Protein AF-A0A7S1FML4-F1 (afdb_monomer_lite)

Organism: NCBI:txid216773

Structure (mmCIF, N/CA/C/O backbone):
data_AF-A0A7S1FML4-F1
#
_entry.id   AF-A0A7S1FML4-F1
#
loop_
_atom_site.group_PDB
_atom_site.id
_atom_site.type_symbol
_atom_site.label_atom_id
_atom_site.label_alt_id
_atom_site.label_comp_id
_atom_site.label_asym_id
_atom_site.label_entity_id
_atom_site.label_seq_id
_atom_site.pdbx_PDB_ins_code
_atom_site.Cartn_x
_atom_site.Cartn_y
_atom_site.Cartn_z
_atom_site.occupancy
_atom_site.B_iso_or_equiv
_atom_site.auth_seq_id
_atom_site.auth_comp_id
_atom_site.auth_asym_id
_atom_site.auth_atom_id
_atom_site.pdbx_PDB_model_num
ATOM 1 N N . ALA A 1 1 ? -25.855 0.298 29.122 1.00 63.75 1 ALA A N 1
ATOM 2 C CA . ALA A 1 1 ? -24.774 -0.665 28.881 1.00 63.75 1 ALA A CA 1
ATOM 3 C C . ALA A 1 1 ? -23.749 -0.485 29.982 1.00 63.75 1 ALA A C 1
ATOM 5 O O . ALA A 1 1 ? -23.441 0.663 30.304 1.00 63.75 1 ALA A O 1
ATOM 6 N N . THR A 1 2 ? -23.298 -1.572 30.598 1.00 86.12 2 THR A N 1
ATOM 7 C CA . THR A 1 2 ? -22.124 -1.538 31.483 1.00 86.12 2 THR A CA 1
ATOM 8 C C . THR A 1 2 ? -20.869 -1.223 30.653 1.00 86.12 2 THR A C 1
ATOM 10 O O . THR A 1 2 ? -20.882 -1.363 29.429 1.00 86.12 2 THR A O 1
ATOM 13 N N . GLU A 1 3 ? -19.789 -0.744 31.279 1.00 86.75 3 GLU A N 1
ATOM 14 C CA . GLU A 1 3 ? -18.523 -0.475 30.567 1.00 86.75 3 GLU A CA 1
ATOM 15 C C . G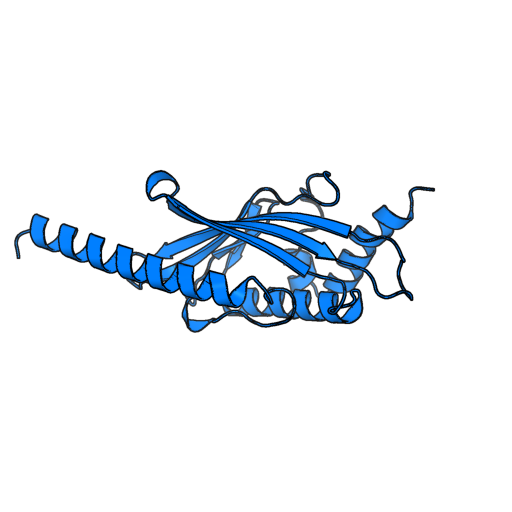LU A 1 3 ? -18.006 -1.722 29.834 1.00 86.75 3 GLU A C 1
ATOM 17 O O . GLU A 1 3 ? -17.562 -1.629 28.694 1.00 86.75 3 GLU A O 1
ATOM 22 N N . GLU A 1 4 ? -18.171 -2.894 30.444 1.00 88.19 4 GLU A N 1
ATOM 23 C CA . GLU A 1 4 ? -17.777 -4.185 29.880 1.00 88.19 4 GLU A CA 1
ATOM 24 C C . GLU A 1 4 ? -18.544 -4.524 28.589 1.00 88.19 4 GLU A C 1
ATOM 26 O O . GLU A 1 4 ? -17.933 -4.857 27.576 1.00 88.19 4 GLU A O 1
ATOM 31 N N . GLU A 1 5 ? -19.869 -4.334 28.565 1.00 89.38 5 GLU A N 1
ATOM 32 C CA . GLU A 1 5 ? -20.688 -4.533 27.358 1.00 89.38 5 GLU A CA 1
ATOM 33 C C . GLU A 1 5 ? -20.285 -3.587 26.215 1.00 89.38 5 GLU A C 1
ATOM 35 O O . GLU A 1 5 ? -20.327 -3.958 25.038 1.00 89.38 5 GLU A O 1
ATOM 40 N N . ASN A 1 6 ? -19.892 -2.353 26.545 1.00 89.31 6 ASN A N 1
ATOM 41 C CA . ASN A 1 6 ? -19.440 -1.382 25.551 1.00 89.31 6 ASN A CA 1
ATOM 42 C C . ASN A 1 6 ? -18.091 -1.770 24.937 1.00 89.31 6 ASN A C 1
ATOM 44 O O . ASN A 1 6 ? -17.929 -1.639 23.723 1.00 89.31 6 ASN A O 1
ATOM 48 N N . GLU A 1 7 ? -17.144 -2.251 25.742 1.00 88.56 7 GLU A N 1
ATOM 49 C CA . GLU A 1 7 ? -15.835 -2.705 25.259 1.00 88.56 7 GLU A CA 1
ATOM 50 C C . GLU A 1 7 ? -15.952 -3.969 24.396 1.00 88.56 7 GLU A C 1
ATOM 52 O O . GLU A 1 7 ? -15.344 -4.053 23.327 1.00 88.56 7 GLU A O 1
ATOM 57 N N . GLU A 1 8 ? -16.810 -4.921 24.772 1.00 90.81 8 GLU A N 1
ATOM 58 C CA . GLU A 1 8 ? -17.074 -6.089 23.927 1.00 90.81 8 GLU A CA 1
ATOM 59 C C . GLU A 1 8 ? -17.694 -5.721 22.578 1.00 90.81 8 GLU A C 1
ATOM 61 O O . GLU A 1 8 ? -17.340 -6.308 21.552 1.00 90.81 8 GLU A O 1
ATOM 66 N N . ARG A 1 9 ? -18.612 -4.747 22.559 1.00 90.31 9 ARG A N 1
ATOM 67 C CA . ARG A 1 9 ? -19.210 -4.256 21.314 1.00 90.31 9 ARG A CA 1
ATOM 68 C C . ARG A 1 9 ? -18.153 -3.633 20.405 1.00 90.31 9 ARG A C 1
ATOM 70 O O . ARG A 1 9 ? -18.097 -3.996 19.233 1.00 90.31 9 ARG A O 1
ATOM 77 N N . LYS A 1 10 ? -17.297 -2.753 20.940 1.00 89.44 10 LYS A N 1
ATOM 78 C CA . LYS A 1 10 ? -16.200 -2.132 20.178 1.00 89.44 10 LYS A CA 1
ATOM 79 C C . LYS A 1 10 ? -15.247 -3.178 19.604 1.00 89.44 10 LYS A C 1
ATOM 81 O O . LYS A 1 10 ? -14.873 -3.078 18.442 1.00 89.44 10 LYS A O 1
ATOM 86 N N . ARG A 1 11 ? -14.901 -4.209 20.386 1.00 88.62 11 ARG A N 1
ATOM 87 C CA . ARG A 1 11 ? -14.050 -5.316 19.923 1.00 88.62 11 ARG A CA 1
ATOM 88 C C . ARG A 1 11 ? -14.666 -6.035 18.720 1.00 88.62 11 ARG A C 1
ATOM 90 O O . ARG A 1 11 ? -13.997 -6.216 17.711 1.00 88.62 11 ARG A O 1
ATOM 97 N N . ARG A 1 12 ? -15.956 -6.380 18.790 1.00 91.00 12 ARG A N 1
ATOM 98 C CA . ARG A 1 12 ? -16.668 -7.026 17.670 1.00 91.00 12 ARG A CA 1
ATOM 99 C C . ARG A 1 12 ? -16.769 -6.122 16.441 1.00 91.00 12 ARG A C 1
ATOM 101 O O . ARG A 1 12 ? -16.640 -6.601 15.321 1.00 91.00 12 ARG A O 1
ATOM 108 N N . GLU A 1 13 ? -17.009 -4.827 16.634 1.00 91.81 13 GLU A N 1
ATOM 109 C CA . GLU A 1 13 ? -17.033 -3.848 15.537 1.00 91.81 13 GLU A CA 1
ATOM 110 C C . GLU A 1 13 ? -15.661 -3.746 14.859 1.00 91.81 13 GLU A C 1
ATOM 112 O O . GLU A 1 13 ? -15.573 -3.803 13.633 1.00 91.81 13 GLU A O 1
ATOM 117 N N . TYR A 1 14 ? -14.590 -3.707 15.651 1.00 90.62 14 TYR A N 1
ATOM 118 C CA . TYR A 1 14 ? -13.223 -3.708 15.148 1.00 90.62 14 TYR A CA 1
ATOM 119 C C . TYR A 1 14 ? -12.888 -4.975 14.348 1.00 90.62 14 TYR A C 1
ATOM 121 O O . TYR A 1 14 ? -12.352 -4.874 13.246 1.00 90.62 14 TYR A O 1
ATOM 129 N N . GLU A 1 15 ? -13.274 -6.161 14.829 1.00 91.00 15 GLU A N 1
ATOM 130 C CA . GLU A 1 15 ? -13.108 -7.425 14.091 1.00 91.00 15 GLU A CA 1
ATOM 131 C C . GLU A 1 15 ? -13.790 -7.384 12.709 1.00 91.00 15 GLU A C 1
ATOM 133 O O . GLU A 1 15 ? -13.235 -7.866 11.718 1.00 91.00 15 GLU A O 1
ATOM 138 N N . VAL A 1 16 ? -14.969 -6.757 12.611 1.00 93.19 16 VAL A N 1
ATOM 139 C CA . VAL A 1 16 ? -15.672 -6.562 11.332 1.00 93.19 16 VAL A CA 1
ATOM 140 C C . VAL A 1 16 ? -14.906 -5.604 10.415 1.00 93.19 16 VAL A C 1
ATOM 142 O O . VAL A 1 16 ? -14.787 -5.873 9.216 1.00 93.19 16 VAL A O 1
ATOM 145 N N . PHE A 1 17 ? -14.357 -4.509 10.950 1.00 93.50 17 PHE A N 1
ATOM 146 C CA . PHE A 1 17 ? -13.534 -3.574 10.175 1.00 93.50 17 PHE A CA 1
ATOM 147 C C . PHE A 1 17 ? -12.272 -4.246 9.625 1.00 93.50 17 PHE A C 1
ATOM 149 O O . PHE A 1 17 ? -11.963 -4.098 8.440 1.00 93.50 17 PHE A O 1
ATOM 156 N N . VAL A 1 18 ? -11.600 -5.055 10.448 1.00 93.12 18 VAL A N 1
ATOM 157 C CA . VAL A 1 18 ? -10.444 -5.865 10.043 1.00 93.12 18 VAL A CA 1
ATOM 158 C C . VAL A 1 18 ? -10.818 -6.827 8.919 1.00 93.12 18 VAL A C 1
ATOM 160 O O . VAL A 1 18 ? -10.133 -6.860 7.897 1.00 93.12 18 VAL A O 1
ATOM 163 N N . GLY A 1 19 ? -11.919 -7.572 9.064 1.00 94.12 19 GLY A N 1
ATOM 164 C CA . GLY A 1 19 ? -12.390 -8.500 8.032 1.00 94.12 19 GLY A CA 1
ATOM 165 C C . GLY A 1 19 ? -12.623 -7.806 6.687 1.00 94.12 19 GLY A C 1
ATOM 166 O O . GLY A 1 19 ? -12.099 -8.245 5.663 1.00 94.12 19 GLY A O 1
ATOM 167 N N . ARG A 1 20 ? -13.319 -6.661 6.701 1.00 94.88 20 ARG A N 1
ATOM 168 C CA . ARG A 1 20 ? -13.572 -5.856 5.497 1.00 94.88 20 ARG A CA 1
ATOM 169 C C . ARG A 1 20 ? -12.279 -5.380 4.832 1.00 94.88 20 ARG A C 1
ATOM 171 O O . ARG A 1 20 ? -12.165 -5.441 3.609 1.00 94.88 20 ARG A O 1
ATOM 178 N N . ALA A 1 21 ? -11.323 -4.893 5.618 1.00 95.38 21 ALA A N 1
ATOM 179 C CA . ALA A 1 21 ? -10.047 -4.427 5.091 1.00 95.38 21 ALA A CA 1
ATOM 180 C C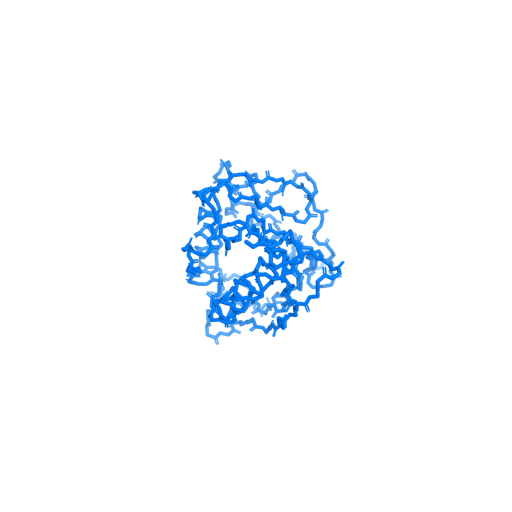 . ALA A 1 21 ? -9.226 -5.580 4.493 1.00 95.38 21 ALA A C 1
ATOM 182 O O . ALA A 1 21 ? -8.683 -5.431 3.404 1.00 95.38 21 ALA A O 1
ATOM 183 N N . ILE A 1 22 ? -9.177 -6.748 5.146 1.00 95.56 22 ILE A N 1
ATOM 184 C CA . ILE A 1 22 ? -8.494 -7.941 4.617 1.00 95.56 22 ILE A CA 1
ATOM 185 C C . ILE A 1 22 ? -9.059 -8.343 3.254 1.00 95.56 22 ILE A C 1
ATOM 187 O O . ILE A 1 22 ? -8.287 -8.622 2.335 1.00 95.56 22 ILE A O 1
ATOM 191 N N . ASP A 1 23 ? -10.384 -8.385 3.119 1.00 96.12 23 ASP A N 1
ATOM 192 C CA . ASP A 1 23 ? -11.028 -8.802 1.874 1.00 96.12 23 ASP A CA 1
ATOM 193 C C . ASP A 1 23 ? -10.713 -7.846 0.727 1.00 96.12 23 ASP A C 1
ATOM 195 O O . ASP A 1 23 ? -10.360 -8.285 -0.366 1.00 96.12 23 ASP A O 1
ATOM 199 N N . ALA A 1 24 ? -10.748 -6.543 0.987 1.00 95.62 24 ALA A N 1
ATOM 200 C CA . ALA A 1 24 ? -10.377 -5.563 -0.016 1.00 95.62 24 ALA A CA 1
ATOM 201 C C . ALA A 1 24 ? -8.889 -5.611 -0.378 1.00 95.62 24 ALA A C 1
ATOM 203 O O . ALA A 1 24 ? -8.555 -5.632 -1.556 1.00 95.62 24 ALA A O 1
ATOM 204 N N . LEU A 1 25 ? -7.989 -5.741 0.602 1.00 95.62 25 LEU A N 1
ATOM 205 C CA . LEU A 1 25 ? -6.560 -5.899 0.319 1.00 95.62 25 LEU A CA 1
ATOM 206 C C . LEU A 1 25 ? -6.298 -7.159 -0.523 1.00 95.62 25 LEU A C 1
ATOM 208 O O . LEU A 1 25 ? -5.448 -7.140 -1.406 1.00 95.62 25 LEU A O 1
ATOM 212 N N . ARG A 1 26 ? -7.043 -8.252 -0.318 1.00 95.56 26 ARG A N 1
ATOM 213 C CA . ARG A 1 26 ? -6.942 -9.450 -1.171 1.00 95.56 26 ARG A CA 1
ATOM 214 C C . ARG A 1 26 ? -7.400 -9.215 -2.609 1.00 95.56 26 ARG A C 1
ATOM 216 O O . ARG A 1 26 ? -6.882 -9.884 -3.499 1.00 95.56 26 ARG A O 1
ATOM 223 N N . ILE A 1 27 ? -8.359 -8.318 -2.821 1.00 95.00 27 ILE A N 1
ATOM 224 C CA . ILE A 1 27 ? -8.833 -7.922 -4.153 1.00 95.00 27 ILE A CA 1
ATOM 225 C C . ILE A 1 27 ? -7.824 -6.983 -4.822 1.00 95.00 27 ILE A C 1
ATOM 227 O O . ILE A 1 27 ? -7.531 -7.157 -6.002 1.00 95.00 27 ILE A O 1
ATOM 231 N N . ASP A 1 28 ? -7.270 -6.036 -4.066 1.00 94.25 28 ASP A N 1
ATOM 232 C CA . ASP A 1 28 ? -6.403 -4.979 -4.586 1.00 94.25 28 ASP A CA 1
ATOM 233 C C . ASP A 1 28 ? -4.989 -5.485 -4.904 1.00 94.25 28 ASP A C 1
ATOM 235 O O . ASP A 1 28 ? -4.418 -5.129 -5.933 1.00 94.25 28 ASP A O 1
ATOM 239 N N . TYR A 1 29 ? -4.407 -6.328 -4.042 1.00 93.06 29 TYR A N 1
ATOM 240 C CA . TYR A 1 29 ? -3.008 -6.751 -4.170 1.00 93.06 29 TYR A CA 1
ATOM 241 C C . TYR A 1 29 ? -2.646 -7.391 -5.513 1.00 93.06 29 TYR A C 1
ATOM 243 O O . TYR A 1 29 ? -1.630 -6.978 -6.064 1.00 93.06 29 TYR A O 1
ATOM 251 N N . PRO A 1 30 ? -3.418 -8.336 -6.083 1.00 91.25 30 PRO A N 1
ATOM 252 C CA . PRO A 1 30 ? -3.093 -8.933 -7.378 1.00 91.25 30 PRO A CA 1
ATOM 253 C C . PRO A 1 30 ? -2.756 -7.921 -8.480 1.00 91.25 30 PRO A C 1
ATOM 255 O O . PRO A 1 30 ? -1.951 -8.241 -9.349 1.00 91.25 30 PRO A O 1
ATOM 258 N N . ASP A 1 31 ? -3.339 -6.718 -8.426 1.00 90.25 31 ASP A N 1
ATOM 259 C CA . ASP A 1 31 ? -3.203 -5.694 -9.461 1.00 90.25 31 ASP A CA 1
ATOM 260 C C . ASP A 1 31 ? -2.730 -4.331 -8.920 1.00 90.25 31 ASP A C 1
ATOM 262 O O . ASP A 1 31 ? -2.825 -3.312 -9.600 1.00 90.25 31 ASP A O 1
ATOM 266 N N . ILE A 1 32 ? -2.174 -4.278 -7.702 1.00 91.12 32 ILE A N 1
ATOM 267 C CA . ILE A 1 32 ? -1.829 -3.011 -7.022 1.00 91.12 32 ILE A CA 1
ATOM 268 C C . ILE A 1 32 ? -0.775 -2.177 -7.769 1.00 91.12 32 ILE A C 1
ATOM 270 O O . ILE A 1 32 ? -0.648 -0.974 -7.533 1.00 91.12 32 ILE A O 1
ATOM 274 N N . LEU A 1 33 ? -0.007 -2.810 -8.663 1.00 88.56 33 LEU A N 1
ATOM 275 C CA . LEU A 1 33 ? 0.995 -2.165 -9.513 1.00 88.56 33 LEU A CA 1
ATOM 276 C C . LEU A 1 33 ? 0.407 -1.530 -10.776 1.00 88.56 33 LEU A C 1
ATOM 278 O O . LEU A 1 33 ? 1.103 -0.754 -11.428 1.00 88.56 33 LEU A O 1
ATOM 282 N N . HIS A 1 34 ? -0.845 -1.821 -11.119 1.00 89.12 34 HIS A N 1
ATOM 283 C CA . HIS A 1 34 ? -1.474 -1.328 -12.346 1.00 89.12 34 HIS A CA 1
ATOM 284 C C . HIS A 1 34 ? -2.826 -0.649 -12.106 1.00 89.12 34 HIS A C 1
ATOM 286 O O . HIS A 1 34 ? -3.224 0.193 -12.912 1.00 89.12 34 HIS A O 1
ATOM 292 N N . SER A 1 35 ? -3.484 -0.946 -10.985 1.00 92.31 35 SER A N 1
ATOM 293 C CA . SER A 1 35 ? -4.788 -0.404 -10.620 1.00 92.31 35 SER A CA 1
ATOM 294 C C . SER A 1 35 ? -4.783 0.246 -9.234 1.00 92.31 35 SER A C 1
ATOM 296 O O . SER A 1 35 ? -4.076 -0.195 -8.322 1.00 92.31 35 SER A O 1
ATOM 298 N N . PRO A 1 36 ? -5.572 1.321 -9.039 1.00 95.19 36 PRO A N 1
ATOM 299 C CA . PRO A 1 36 ? -5.750 1.928 -7.727 1.00 95.19 36 PRO A CA 1
ATOM 300 C C . PRO A 1 36 ? -6.514 0.994 -6.777 1.00 95.19 36 PRO A C 1
ATOM 302 O O . PRO A 1 36 ? -7.495 0.388 -7.205 1.00 95.19 36 PRO A O 1
ATOM 305 N N . PRO A 1 37 ? -6.125 0.934 -5.489 1.00 95.31 37 PRO A N 1
ATOM 306 C CA . PRO A 1 37 ? -6.896 0.230 -4.472 1.00 95.31 37 PRO A CA 1
ATOM 307 C C . PRO A 1 37 ? -8.207 0.966 -4.166 1.00 95.31 37 PRO A C 1
ATOM 309 O O . PRO A 1 37 ? -8.391 2.134 -4.546 1.00 95.31 37 PRO A O 1
ATOM 312 N N . ASP A 1 38 ? -9.096 0.329 -3.404 1.00 95.31 38 ASP A N 1
ATOM 313 C CA . ASP A 1 38 ? -10.299 1.002 -2.908 1.00 95.31 38 ASP A CA 1
ATOM 314 C C . ASP A 1 38 ? -9.946 2.072 -1.860 1.00 95.31 38 ASP A C 1
ATOM 316 O O . ASP A 1 38 ? -9.826 1.829 -0.656 1.00 95.31 38 ASP A O 1
ATOM 320 N N . TYR A 1 39 ? -9.826 3.317 -2.321 1.00 96.44 39 TYR A N 1
ATOM 321 C CA . TYR A 1 39 ? -9.523 4.460 -1.465 1.00 96.44 39 TYR A CA 1
ATOM 322 C C . TYR A 1 39 ? -10.590 4.761 -0.404 1.00 96.44 39 TYR A C 1
ATOM 324 O O . TYR A 1 39 ? -10.305 5.544 0.502 1.00 96.44 39 TYR A O 1
ATOM 332 N N . ALA A 1 40 ? -11.794 4.182 -0.484 1.00 95.56 40 ALA A N 1
ATOM 333 C CA . ALA A 1 40 ? -12.820 4.351 0.545 1.00 95.56 40 ALA A CA 1
ATOM 334 C C . ALA A 1 40 ? -12.449 3.674 1.875 1.00 95.56 40 ALA A C 1
ATOM 336 O O . ALA A 1 40 ? -13.056 3.979 2.899 1.00 95.56 40 ALA A O 1
ATOM 337 N N . LEU A 1 41 ? -11.454 2.783 1.868 1.00 95.31 41 LEU A N 1
ATOM 338 C CA . LEU A 1 41 ? -10.949 2.100 3.059 1.00 95.31 41 LEU A CA 1
ATOM 339 C C . LEU A 1 41 ? -9.904 2.904 3.819 1.00 95.31 41 LEU A C 1
ATOM 341 O O . LEU A 1 41 ? -9.529 2.510 4.916 1.00 95.31 41 LEU A O 1
ATOM 345 N N . TYR A 1 42 ? -9.419 4.007 3.254 1.00 97.38 42 TYR A N 1
ATOM 346 C CA . TYR A 1 42 ? -8.315 4.771 3.813 1.00 97.38 42 TYR A CA 1
ATOM 347 C C . TYR A 1 42 ? -8.817 6.070 4.434 1.00 97.38 42 TYR A C 1
ATOM 349 O O . TYR A 1 42 ? -9.636 6.790 3.855 1.00 97.38 42 TYR A O 1
ATOM 357 N N . SER A 1 43 ? -8.282 6.399 5.607 1.00 97.62 43 SER A N 1
ATOM 358 C CA . SER A 1 43 ? -8.534 7.679 6.258 1.00 97.62 43 SER A CA 1
ATOM 359 C C . SER A 1 43 ? -8.033 8.830 5.388 1.00 97.62 43 SER A C 1
ATOM 361 O O . SER A 1 43 ? -7.014 8.726 4.702 1.00 97.62 43 SER A O 1
ATOM 363 N N . ARG A 1 44 ? -8.723 9.974 5.447 1.00 97.38 44 ARG A N 1
ATOM 364 C CA . ARG A 1 44 ? -8.262 11.208 4.790 1.00 97.38 44 ARG A CA 1
ATOM 365 C C . ARG A 1 44 ? -6.895 11.647 5.314 1.00 97.38 44 ARG A C 1
ATOM 367 O O . ARG A 1 44 ? -6.084 12.131 4.524 1.00 97.38 44 ARG A O 1
ATOM 374 N N . ASP A 1 45 ? -6.639 11.384 6.591 1.00 96.44 45 ASP A N 1
ATOM 375 C CA . ASP A 1 45 ? -5.412 11.727 7.311 1.00 96.44 45 ASP A CA 1
ATOM 376 C C . ASP A 1 45 ? -4.428 10.545 7.384 1.00 96.44 45 ASP A C 1
ATOM 378 O O . ASP A 1 45 ? -3.590 10.484 8.279 1.00 96.44 45 ASP A O 1
ATOM 382 N N . LEU A 1 46 ? -4.528 9.598 6.436 1.00 97.06 46 LEU A N 1
ATOM 383 C CA . LEU A 1 46 ? -3.638 8.441 6.314 1.00 97.06 46 LEU A CA 1
ATOM 384 C C . LEU A 1 46 ? -2.166 8.840 6.464 1.00 97.06 46 LEU A C 1
ATOM 386 O O . LEU A 1 46 ? -1.687 9.740 5.770 1.00 97.06 46 LEU A O 1
ATOM 390 N N . VAL A 1 47 ? -1.434 8.093 7.284 1.00 96.56 47 VAL A N 1
ATOM 391 C CA . VAL A 1 47 ? 0.023 8.178 7.358 1.00 96.56 47 VAL A CA 1
ATOM 392 C C . VAL A 1 47 ? 0.637 7.022 6.578 1.00 96.56 47 VAL A C 1
ATOM 394 O O . VAL A 1 47 ? 0.467 5.856 6.924 1.00 96.56 47 VAL A O 1
ATOM 397 N N . ALA A 1 48 ? 1.355 7.335 5.508 1.00 94.56 48 ALA A N 1
ATOM 398 C CA . ALA A 1 48 ? 2.162 6.373 4.777 1.00 94.56 48 ALA A CA 1
ATOM 399 C C . ALA A 1 48 ? 3.612 6.452 5.259 1.00 94.56 48 ALA A C 1
ATOM 401 O O . ALA A 1 48 ? 4.130 7.549 5.446 1.00 94.56 48 ALA A O 1
ATOM 402 N N . VAL A 1 49 ? 4.276 5.315 5.444 1.00 91.75 49 VAL A N 1
ATOM 403 C CA . VAL A 1 49 ? 5.672 5.255 5.899 1.00 91.75 49 VAL A CA 1
ATOM 404 C C . VAL A 1 49 ? 6.465 4.344 4.969 1.00 91.75 49 VAL A C 1
ATOM 406 O O . VAL A 1 49 ? 6.127 3.167 4.812 1.00 91.75 49 VAL A O 1
ATOM 409 N N . GLU A 1 50 ? 7.505 4.882 4.338 1.00 83.19 50 GLU A N 1
ATOM 410 C CA . GLU A 1 50 ? 8.389 4.107 3.462 1.00 83.19 50 GLU A CA 1
ATOM 411 C C . GLU A 1 50 ? 9.493 3.376 4.258 1.00 83.19 50 GLU A C 1
ATOM 413 O O . GLU A 1 50 ? 9.714 3.685 5.434 1.00 83.19 50 GLU A O 1
ATOM 418 N N . PRO A 1 51 ? 10.221 2.411 3.656 1.00 80.50 51 PRO A N 1
ATOM 419 C CA . PRO A 1 51 ? 11.215 1.599 4.369 1.00 80.50 51 PRO A CA 1
ATOM 420 C C . PRO A 1 51 ? 12.358 2.384 5.033 1.00 80.50 51 PRO A C 1
ATOM 422 O O . PRO A 1 51 ? 12.981 1.870 5.964 1.00 80.50 51 PRO A O 1
ATOM 425 N N . SER A 1 52 ? 12.642 3.607 4.570 1.00 78.31 52 SER A N 1
ATOM 426 C CA . SER A 1 52 ? 13.631 4.519 5.166 1.00 78.31 52 SER A CA 1
ATOM 427 C C . SER A 1 52 ? 13.164 5.121 6.503 1.00 78.31 52 SER A C 1
ATOM 429 O O . SER A 1 52 ? 13.981 5.630 7.267 1.00 78.31 52 SER A O 1
ATOM 431 N N . GLY A 1 53 ? 11.860 5.048 6.795 1.00 81.94 53 GLY A N 1
ATOM 432 C CA . GLY A 1 53 ? 11.210 5.701 7.929 1.00 81.94 53 GLY A CA 1
ATOM 433 C C . GLY A 1 53 ? 10.621 7.077 7.609 1.00 81.94 53 GLY A C 1
ATOM 434 O O . GLY A 1 53 ? 9.997 7.664 8.489 1.00 81.94 53 GLY A O 1
ATOM 435 N N . ILE A 1 54 ? 10.780 7.589 6.382 1.00 84.56 54 ILE A N 1
ATOM 436 C CA . ILE A 1 54 ? 10.136 8.840 5.967 1.00 84.56 54 ILE A CA 1
ATOM 437 C C . ILE A 1 54 ? 8.616 8.650 5.961 1.00 84.56 54 ILE A C 1
ATOM 439 O O . ILE A 1 54 ? 8.079 7.698 5.387 1.00 84.56 54 ILE A O 1
ATOM 443 N N . GLU A 1 55 ? 7.924 9.578 6.618 1.00 90.69 55 GLU A N 1
ATOM 444 C CA . GLU A 1 55 ? 6.471 9.599 6.677 1.00 90.69 55 GLU A CA 1
ATOM 445 C C . GLU A 1 55 ? 5.891 10.606 5.688 1.00 90.69 55 GLU A C 1
ATOM 447 O O . GLU A 1 55 ? 6.405 11.705 5.478 1.00 90.69 55 GLU A O 1
ATOM 452 N N . MET A 1 56 ? 4.740 10.253 5.140 1.00 90.50 56 MET A N 1
ATOM 453 C CA . MET A 1 56 ? 3.921 11.117 4.318 1.00 90.50 56 MET A CA 1
ATOM 454 C C . MET A 1 56 ? 2.498 11.103 4.857 1.00 90.50 56 MET A C 1
ATOM 456 O O . MET A 1 56 ? 1.905 10.050 5.068 1.00 90.50 56 MET A O 1
ATOM 460 N N . GLN A 1 57 ? 1.931 12.292 5.030 1.00 93.88 57 GLN A N 1
ATOM 461 C CA . GLN A 1 57 ? 0.587 12.460 5.571 1.00 93.88 57 GLN A CA 1
ATOM 462 C C . GLN A 1 57 ? -0.407 12.871 4.485 1.00 93.88 57 GLN A C 1
ATOM 464 O O . GLN A 1 57 ? -0.135 13.763 3.672 1.00 93.88 57 GLN A O 1
ATOM 469 N N . GLY A 1 58 ? -1.579 12.246 4.530 1.00 95.88 58 GLY A N 1
ATOM 470 C CA . GLY A 1 58 ? -2.751 12.585 3.742 1.00 95.88 58 GLY A CA 1
ATOM 471 C C . GLY A 1 58 ? -2.995 11.649 2.561 1.00 95.88 58 GLY A C 1
ATOM 472 O O . GLY A 1 58 ? -2.108 11.363 1.749 1.00 95.88 58 GLY A O 1
ATOM 473 N N . LEU A 1 59 ? -4.261 11.259 2.401 1.00 96.19 59 LEU A N 1
ATOM 474 C CA . LEU A 1 59 ? -4.712 10.354 1.345 1.00 96.19 59 LEU A CA 1
ATOM 475 C C . LEU A 1 59 ? -4.412 10.891 -0.062 1.00 96.19 59 LEU A C 1
ATOM 477 O O . LEU A 1 59 ? -4.053 10.125 -0.948 1.00 96.19 59 LEU A O 1
ATOM 481 N N . THR A 1 60 ? -4.514 12.203 -0.286 1.00 94.88 60 THR A N 1
ATOM 482 C CA . THR A 1 60 ? -4.237 12.805 -1.602 1.00 94.88 60 THR A CA 1
ATOM 483 C C . THR A 1 60 ? -2.813 12.525 -2.074 1.00 94.88 60 THR A C 1
ATOM 485 O O . THR A 1 60 ? -2.614 12.162 -3.232 1.00 94.88 60 THR A O 1
ATOM 488 N N . LYS A 1 61 ? -1.821 12.653 -1.185 1.00 91.19 61 LYS A N 1
ATOM 489 C CA . LYS A 1 61 ? -0.426 12.382 -1.544 1.00 91.19 61 LYS A CA 1
ATOM 490 C C . LYS A 1 61 ? -0.199 10.888 -1.759 1.00 91.19 61 LYS A C 1
ATOM 492 O O . LYS A 1 61 ? 0.432 10.506 -2.737 1.00 91.19 61 LYS A O 1
ATOM 497 N N . TYR A 1 62 ? -0.809 10.052 -0.918 1.00 93.69 62 TYR A N 1
ATOM 498 C CA . TYR A 1 62 ? -0.787 8.599 -1.074 1.00 93.69 62 TYR A CA 1
ATOM 499 C C . TYR A 1 62 ? -1.309 8.130 -2.440 1.0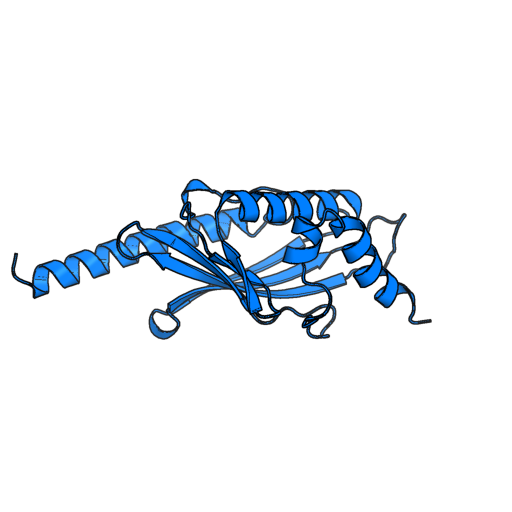0 93.69 62 TYR A C 1
ATOM 501 O O . TYR A 1 62 ? -0.646 7.340 -3.111 1.00 93.69 62 TYR A O 1
ATOM 509 N N . LYS A 1 63 ? -2.435 8.689 -2.910 1.00 94.88 63 LYS A N 1
ATOM 510 C CA . LYS A 1 63 ? -2.950 8.444 -4.270 1.00 94.88 63 LYS A CA 1
ATOM 511 C C . LYS A 1 63 ? -1.935 8.824 -5.349 1.00 94.88 63 LYS A C 1
ATOM 513 O O . LYS A 1 63 ? -1.790 8.100 -6.327 1.00 94.88 63 LYS A O 1
ATOM 518 N N . GLY A 1 64 ? -1.243 9.949 -5.168 1.00 90.94 64 GLY A N 1
ATOM 519 C CA . GLY A 1 64 ? -0.207 10.415 -6.089 1.00 90.94 64 GLY A CA 1
ATOM 520 C C . GLY A 1 64 ? 0.955 9.431 -6.215 1.00 90.94 64 GLY A C 1
ATOM 521 O O . GLY A 1 64 ? 1.365 9.122 -7.328 1.00 90.94 64 GLY A O 1
ATOM 522 N N . ILE A 1 65 ? 1.430 8.876 -5.097 1.00 87.69 65 ILE A N 1
ATOM 523 C CA . ILE A 1 65 ? 2.504 7.871 -5.109 1.00 87.69 65 ILE A CA 1
ATOM 524 C C . ILE A 1 65 ? 2.084 6.614 -5.862 1.00 87.69 65 ILE A C 1
ATOM 526 O O . ILE A 1 65 ? 2.834 6.145 -6.716 1.00 87.69 65 ILE A O 1
ATOM 530 N N . LEU A 1 66 ? 0.890 6.086 -5.582 1.00 91.38 66 LEU A N 1
ATOM 531 C CA . LEU A 1 66 ? 0.398 4.906 -6.293 1.00 91.38 66 LEU A CA 1
ATOM 532 C C . LEU A 1 66 ? 0.218 5.187 -7.787 1.00 91.38 66 LEU A C 1
ATOM 534 O O . LEU A 1 66 ? 0.633 4.374 -8.598 1.00 91.38 66 LEU A O 1
ATOM 538 N N . ALA A 1 67 ? -0.282 6.365 -8.165 1.00 90.81 67 ALA A N 1
ATOM 539 C CA . ALA A 1 67 ? -0.376 6.752 -9.571 1.00 90.81 67 ALA A CA 1
ATOM 540 C C . ALA A 1 67 ? 1.003 6.843 -10.255 1.00 90.81 67 ALA A C 1
ATOM 542 O O . ALA A 1 67 ? 1.155 6.402 -11.394 1.00 90.81 67 ALA A O 1
ATOM 543 N N . CYS A 1 68 ? 2.021 7.380 -9.573 1.00 86.00 68 CYS A N 1
ATOM 544 C CA . CYS A 1 68 ? 3.398 7.376 -10.073 1.00 86.00 68 CYS A CA 1
ATOM 545 C C . CYS A 1 68 ? 3.929 5.947 -10.232 1.00 86.00 68 CYS A C 1
ATOM 547 O O . CYS A 1 68 ? 4.504 5.627 -11.271 1.00 86.00 68 CYS A O 1
ATOM 549 N N . LEU A 1 69 ? 3.687 5.078 -9.247 1.00 87.19 69 LEU A N 1
ATOM 550 C CA . LEU A 1 69 ? 4.043 3.663 -9.314 1.00 87.19 69 LEU A CA 1
ATOM 551 C C . LEU A 1 69 ? 3.373 2.971 -10.507 1.00 87.19 69 LEU A C 1
ATOM 553 O O . LEU A 1 69 ? 4.065 2.299 -11.264 1.00 87.19 69 LEU A O 1
ATOM 557 N N . HIS A 1 70 ? 2.075 3.196 -10.729 1.00 91.06 70 HIS A N 1
ATOM 558 C CA . HIS A 1 70 ? 1.331 2.658 -11.876 1.00 91.06 70 HIS A CA 1
ATOM 559 C C . HIS A 1 70 ? 1.902 3.139 -13.205 1.00 91.06 70 HIS A C 1
ATOM 561 O O . HIS A 1 70 ? 2.064 2.352 -14.137 1.00 91.06 70 HIS A O 1
ATOM 567 N N . LEU A 1 71 ? 2.252 4.425 -13.288 1.00 88.25 71 LEU A N 1
ATOM 568 C CA . LEU A 1 71 ? 2.868 4.998 -14.478 1.00 88.25 71 LEU A CA 1
ATOM 569 C C . LEU A 1 71 ? 4.228 4.351 -14.764 1.00 88.25 71 LEU A C 1
ATOM 571 O O . LEU A 1 71 ? 4.471 3.927 -15.891 1.00 88.25 71 LEU A O 1
ATOM 575 N N . ALA A 1 72 ? 5.102 4.239 -13.763 1.00 84.12 72 ALA A N 1
ATOM 576 C CA . ALA A 1 72 ? 6.389 3.571 -13.937 1.00 84.12 72 ALA A CA 1
ATOM 577 C C . ALA A 1 72 ? 6.226 2.096 -14.294 1.00 84.12 72 ALA A C 1
ATOM 579 O O . ALA A 1 72 ? 6.877 1.627 -15.227 1.00 84.12 72 ALA A O 1
ATOM 580 N N . ALA A 1 73 ? 5.328 1.388 -13.609 1.00 87.69 73 ALA A N 1
ATOM 581 C CA . ALA A 1 73 ? 5.026 -0.003 -13.902 1.00 87.69 73 ALA A CA 1
ATOM 582 C C . ALA A 1 73 ? 4.609 -0.174 -15.370 1.00 87.69 73 ALA A C 1
ATOM 584 O O . ALA A 1 73 ? 5.174 -0.993 -16.092 1.00 87.69 73 ALA A O 1
ATOM 585 N N . GLY A 1 74 ? 3.689 0.677 -15.831 1.00 89.00 74 GLY A N 1
ATOM 586 C CA . GLY A 1 74 ? 3.191 0.683 -17.201 1.00 89.00 74 GLY A CA 1
ATOM 587 C C . GLY A 1 74 ? 4.203 1.147 -18.250 1.00 89.00 74 GLY A C 1
ATOM 588 O O . GLY A 1 74 ? 4.079 0.748 -19.407 1.00 89.00 74 GLY A O 1
ATOM 589 N N . ILE A 1 75 ? 5.204 1.962 -17.900 1.00 86.50 75 ILE A N 1
ATOM 590 C CA . ILE A 1 75 ? 6.272 2.381 -18.822 1.00 86.50 75 ILE A CA 1
ATOM 591 C C . ILE A 1 75 ? 7.317 1.274 -18.959 1.00 86.50 75 ILE A C 1
ATOM 593 O O . ILE A 1 75 ? 7.569 0.835 -20.085 1.00 86.50 75 ILE A O 1
ATOM 597 N N . PHE A 1 76 ? 7.880 0.814 -17.840 1.00 83.50 76 PHE A N 1
ATOM 598 C CA . PHE A 1 76 ? 9.107 0.016 -17.817 1.00 83.50 76 PHE A CA 1
ATOM 599 C C . PHE A 1 76 ? 8.884 -1.491 -17.916 1.00 83.50 76 PHE A C 1
ATOM 601 O O . PHE A 1 76 ? 9.729 -2.175 -18.490 1.00 83.50 76 PHE A O 1
ATOM 608 N N . TYR A 1 77 ? 7.767 -2.011 -17.407 1.00 88.38 77 TYR A N 1
ATOM 609 C CA . TYR A 1 77 ? 7.572 -3.453 -17.249 1.00 88.38 77 TYR A CA 1
ATOM 610 C C . TYR A 1 77 ? 6.438 -3.992 -18.122 1.00 88.38 77 TYR A C 1
ATOM 612 O O . TYR A 1 77 ? 5.504 -3.276 -18.494 1.00 88.38 77 TYR A O 1
ATOM 620 N N . ASP A 1 78 ? 6.558 -5.259 -18.505 1.00 90.50 78 ASP A N 1
ATOM 621 C CA . ASP A 1 78 ? 5.545 -5.997 -19.250 1.00 90.50 78 ASP A CA 1
ATOM 622 C C . ASP A 1 78 ? 4.491 -6.548 -18.271 1.00 90.50 78 ASP A C 1
ATOM 624 O O . ASP A 1 78 ? 4.824 -7.422 -17.465 1.00 90.50 78 ASP A O 1
ATOM 628 N N . PRO A 1 79 ? 3.229 -6.086 -18.320 1.00 89.44 79 PRO A N 1
ATOM 629 C CA . PRO A 1 79 ? 2.182 -6.545 -17.408 1.00 89.44 79 PRO A CA 1
ATOM 630 C C . PRO A 1 79 ? 1.770 -8.008 -17.635 1.00 89.44 79 PRO A C 1
ATOM 632 O O . PRO A 1 79 ? 1.183 -8.610 -16.746 1.00 89.44 79 PRO A O 1
ATOM 635 N N . ALA A 1 80 ? 2.050 -8.596 -18.805 1.00 89.69 80 ALA A N 1
ATOM 636 C CA . ALA A 1 80 ? 1.702 -9.990 -19.086 1.00 89.69 80 ALA A CA 1
ATOM 637 C C . ALA A 1 80 ? 2.703 -10.986 -18.481 1.00 89.69 80 ALA A C 1
ATOM 639 O O . ALA A 1 80 ? 2.361 -12.146 -18.257 1.00 89.69 80 ALA A O 1
ATOM 640 N N . GLN A 1 81 ? 3.940 -10.541 -18.253 1.00 90.12 81 GLN A N 1
ATOM 641 C CA . GLN A 1 81 ? 5.017 -11.363 -17.694 1.00 90.12 81 GLN A CA 1
ATOM 642 C C . GLN A 1 81 ? 5.366 -10.985 -16.254 1.00 90.12 81 GLN A C 1
ATOM 644 O O . GLN A 1 81 ? 5.934 -11.797 -15.526 1.00 90.12 81 GLN A O 1
ATOM 649 N N . SER A 1 82 ? 5.023 -9.765 -15.845 1.00 90.88 82 SER A N 1
ATOM 650 C CA . SER A 1 82 ? 5.148 -9.322 -14.463 1.00 90.88 82 SER A CA 1
ATOM 651 C C . SER A 1 82 ? 3.988 -9.846 -13.627 1.00 90.88 82 SER A C 1
ATOM 653 O O . SER A 1 82 ? 2.880 -10.051 -14.118 1.00 90.88 82 SER A O 1
ATOM 655 N N . GLY A 1 83 ? 4.230 -10.048 -12.340 1.00 90.12 83 GLY A N 1
ATOM 656 C CA . GLY A 1 83 ? 3.195 -10.511 -11.431 1.00 90.12 83 GLY A CA 1
ATOM 657 C C . GLY A 1 83 ? 3.610 -10.395 -9.978 1.00 90.12 83 GLY A C 1
ATOM 658 O O . GLY A 1 83 ? 4.774 -10.163 -9.656 1.00 90.12 83 GLY A O 1
ATOM 659 N N . MET A 1 84 ? 2.639 -10.573 -9.089 1.00 92.44 84 MET A N 1
ATOM 660 C CA . MET A 1 84 ? 2.872 -10.547 -7.655 1.00 92.44 84 MET A CA 1
ATOM 661 C C . MET A 1 84 ? 2.166 -11.708 -6.968 1.00 92.44 84 MET A C 1
ATOM 663 O O . MET A 1 84 ? 0.998 -12.001 -7.215 1.00 92.44 84 MET A O 1
ATOM 667 N N . THR A 1 85 ? 2.885 -12.352 -6.058 1.00 94.06 85 THR A N 1
ATOM 668 C CA . THR A 1 85 ? 2.313 -13.289 -5.093 1.00 94.06 85 THR A CA 1
ATOM 669 C C . THR A 1 85 ? 2.290 -12.632 -3.725 1.00 94.06 85 THR A C 1
ATOM 671 O O . THR A 1 85 ? 3.158 -11.824 -3.400 1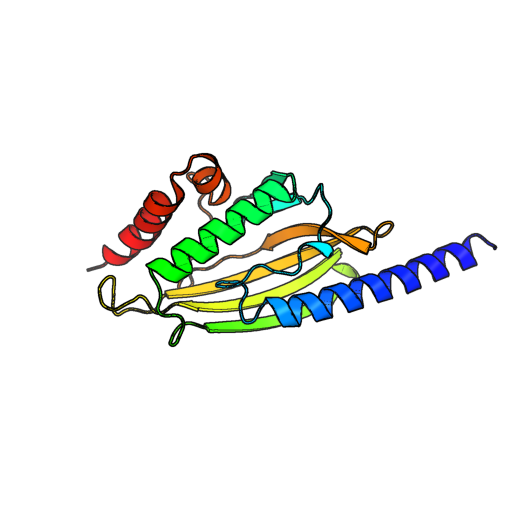.00 94.06 85 THR A O 1
ATOM 674 N N . PHE A 1 86 ? 1.287 -12.943 -2.910 1.00 96.38 86 PHE A N 1
ATOM 675 C CA . PHE A 1 86 ? 1.160 -12.331 -1.594 1.00 96.38 86 PHE A CA 1
ATOM 676 C C . PHE A 1 86 ? 0.448 -13.246 -0.601 1.00 96.38 86 PHE A C 1
ATOM 678 O O . PHE A 1 86 ? -0.227 -14.212 -0.963 1.00 96.38 86 PHE A O 1
ATOM 685 N N . ARG A 1 87 ? 0.616 -12.933 0.682 1.00 95.19 87 ARG A N 1
ATOM 686 C CA . ARG A 1 87 ? -0.064 -13.569 1.807 1.00 95.19 87 ARG A CA 1
ATOM 687 C C . ARG A 1 87 ? -0.531 -12.491 2.766 1.00 95.19 87 ARG A C 1
ATOM 689 O O . ARG A 1 87 ? 0.265 -11.659 3.190 1.00 95.19 87 ARG A O 1
ATOM 696 N N . VAL A 1 88 ? -1.808 -12.546 3.126 1.00 94.81 88 VAL A N 1
ATOM 697 C CA . VAL A 1 88 ? -2.405 -11.654 4.124 1.00 94.81 88 VAL A CA 1
ATOM 698 C C . VAL A 1 88 ? -2.514 -12.398 5.446 1.00 94.81 88 VAL A C 1
ATOM 700 O O . VAL A 1 88 ? -3.092 -13.484 5.497 1.00 94.81 88 VAL A O 1
ATOM 703 N N . GLY A 1 89 ? -1.963 -11.809 6.500 1.00 89.88 89 GLY A N 1
ATOM 704 C CA . GLY A 1 89 ? -2.094 -12.258 7.877 1.00 89.88 89 GLY A CA 1
ATOM 705 C C . GLY A 1 89 ? -2.597 -11.122 8.758 1.00 89.88 89 GLY A C 1
ATOM 706 O O . GLY A 1 89 ? -2.320 -9.953 8.503 1.00 89.88 89 GLY A O 1
ATOM 707 N N . PHE A 1 90 ? -3.330 -11.472 9.803 1.00 87.31 90 PHE A N 1
ATOM 708 C CA . PHE A 1 90 ? -3.733 -10.547 10.852 1.00 87.31 90 PHE A CA 1
ATOM 709 C C . PHE A 1 90 ? -3.335 -11.151 12.193 1.00 87.31 90 PHE A C 1
ATOM 711 O O . PHE A 1 90 ? -3.577 -12.335 12.430 1.00 87.31 90 PHE A O 1
ATOM 718 N N . ASP A 1 91 ? -2.696 -10.344 13.030 1.00 75.06 91 ASP A N 1
ATOM 719 C CA . ASP A 1 91 ? -2.362 -10.701 14.404 1.00 75.06 91 ASP A CA 1
ATOM 720 C C . ASP A 1 91 ? -2.579 -9.462 15.276 1.00 75.06 91 ASP A C 1
ATOM 722 O O . ASP A 1 91 ? -1.938 -8.425 15.077 1.00 75.06 91 ASP A O 1
ATOM 726 N N . ASP A 1 92 ? -3.500 -9.584 16.229 1.00 67.31 92 ASP A N 1
ATOM 727 C CA . ASP A 1 92 ? -3.884 -8.520 17.156 1.00 67.31 92 ASP A CA 1
ATOM 728 C C . ASP A 1 92 ? -2.684 -8.055 18.004 1.00 67.31 92 ASP A C 1
ATOM 730 O O . ASP A 1 92 ? -2.554 -6.878 18.334 1.00 67.31 92 ASP A O 1
ATOM 734 N N . GLY A 1 93 ? -1.714 -8.946 18.258 1.00 68.69 93 GLY A N 1
ATOM 735 C CA . GLY A 1 93 ? -0.474 -8.611 18.963 1.00 68.69 93 GLY A CA 1
ATOM 736 C C . GLY A 1 93 ? 0.493 -7.723 18.170 1.00 68.69 93 GLY A C 1
ATOM 737 O O . GLY A 1 93 ? 1.416 -7.156 18.752 1.00 68.69 93 GLY A O 1
ATOM 738 N N . TRP A 1 94 ? 0.308 -7.596 16.851 1.00 61.84 94 TRP A N 1
ATOM 739 C CA . TRP A 1 94 ? 1.204 -6.849 15.956 1.00 61.84 94 TRP A CA 1
ATOM 740 C C . TRP A 1 94 ? 0.588 -5.528 15.481 1.00 61.84 94 TRP A C 1
ATOM 742 O O . TRP A 1 94 ? 1.225 -4.815 14.703 1.00 61.84 94 TRP A O 1
ATOM 752 N N . GLY A 1 95 ? -0.621 -5.203 15.953 1.00 69.62 95 GLY A N 1
ATOM 753 C CA . GLY A 1 95 ? -1.257 -3.902 15.759 1.00 69.62 95 GLY A CA 1
ATOM 754 C C . GLY A 1 95 ? -1.747 -3.620 14.339 1.00 6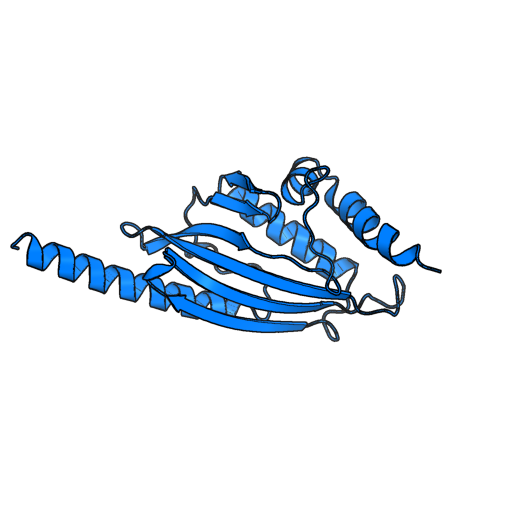9.62 95 GLY A C 1
ATOM 755 O O . GLY A 1 95 ? -1.936 -2.457 13.998 1.00 69.62 95 GLY A O 1
ATOM 756 N N . GLY A 1 96 ? -1.945 -4.638 13.493 1.00 86.75 96 GLY A N 1
ATOM 757 C CA . GLY A 1 96 ? -2.440 -4.401 12.137 1.00 86.75 96 GLY A CA 1
ATOM 758 C C . GLY A 1 96 ? -2.478 -5.614 11.211 1.00 86.75 96 GLY A C 1
ATOM 759 O O . GLY A 1 96 ? -2.030 -6.715 11.538 1.00 86.75 96 GLY A O 1
ATOM 760 N N . ILE A 1 97 ? -3.007 -5.388 10.009 1.00 95.19 97 ILE A N 1
ATOM 761 C CA . ILE A 1 97 ? -3.019 -6.363 8.917 1.00 95.19 97 ILE A CA 1
ATOM 762 C C . ILE A 1 97 ? -1.654 -6.338 8.234 1.00 95.19 97 ILE A C 1
ATOM 764 O O . ILE A 1 97 ? -1.173 -5.284 7.821 1.00 95.19 97 ILE A O 1
ATOM 768 N N . ARG A 1 98 ? -1.037 -7.506 8.079 1.00 95.00 98 ARG A N 1
ATOM 769 C CA . ARG A 1 98 ? 0.245 -7.680 7.398 1.00 95.00 98 ARG A CA 1
ATOM 770 C C . ARG A 1 98 ? 0.040 -8.346 6.053 1.00 95.00 98 ARG A C 1
ATOM 772 O O . ARG A 1 98 ? -0.593 -9.395 5.962 1.00 95.00 98 ARG A O 1
ATOM 779 N N . VAL A 1 99 ? 0.637 -7.773 5.019 1.00 95.75 99 VAL A N 1
ATOM 780 C CA . VAL A 1 99 ? 0.675 -8.356 3.684 1.00 95.75 99 VAL A CA 1
ATOM 781 C C . VAL A 1 99 ? 2.125 -8.577 3.293 1.00 95.75 99 VAL A C 1
ATOM 783 O O . VAL A 1 99 ? 2.852 -7.629 3.020 1.00 95.75 99 VAL A O 1
ATOM 786 N N . SER A 1 100 ? 2.556 -9.835 3.301 1.00 95.00 100 SER A N 1
ATOM 787 C CA . SER A 1 100 ? 3.851 -10.230 2.746 1.00 95.00 100 SER A CA 1
ATOM 788 C C . SER A 1 100 ? 3.687 -10.458 1.256 1.00 95.00 100 SER A C 1
ATOM 790 O O . SER A 1 100 ? 2.804 -11.219 0.861 1.00 95.00 100 SER A O 1
ATOM 792 N N . TRP A 1 101 ? 4.519 -9.830 0.442 1.00 95.00 101 TRP A N 1
ATOM 793 C CA . TRP A 1 101 ? 4.398 -9.877 -1.007 1.00 95.00 101 TRP A CA 1
ATOM 794 C C . TRP A 1 101 ? 5.753 -10.083 -1.681 1.00 95.00 101 TRP A C 1
ATOM 796 O O . TRP A 1 101 ? 6.788 -9.665 -1.166 1.00 95.00 101 TRP A O 1
ATOM 806 N N . HIS A 1 102 ? 5.709 -10.756 -2.827 1.00 94.06 102 HIS A N 1
ATOM 807 C CA . HIS A 1 102 ? 6.828 -11.006 -3.722 1.00 94.06 102 HIS A CA 1
ATOM 808 C C . HIS A 1 102 ? 6.392 -10.637 -5.138 1.00 94.06 102 HIS A C 1
ATOM 810 O O . HIS A 1 102 ? 5.510 -11.295 -5.701 1.00 94.06 102 HIS A O 1
ATOM 816 N N . ALA A 1 103 ? 6.982 -9.584 -5.692 1.00 92.69 103 ALA A N 1
ATOM 817 C CA . ALA A 1 103 ? 6.731 -9.110 -7.042 1.00 92.69 103 ALA A CA 1
ATOM 818 C C . ALA A 1 103 ? 7.890 -9.495 -7.965 1.00 92.69 103 ALA A C 1
ATOM 820 O O . ALA A 1 103 ? 9.054 -9.251 -7.656 1.00 92.69 103 ALA A O 1
ATOM 821 N N . THR A 1 104 ? 7.560 -10.061 -9.119 1.00 92.62 104 THR A N 1
ATOM 822 C CA . THR A 1 104 ? 8.490 -10.308 -10.220 1.00 92.62 104 THR A CA 1
ATOM 823 C C . THR A 1 104 ? 8.147 -9.329 -11.329 1.00 92.62 104 THR A C 1
ATOM 825 O O . THR A 1 104 ? 7.050 -9.390 -11.883 1.00 92.62 104 THR A O 1
ATOM 828 N N . LEU A 1 105 ? 9.059 -8.412 -11.640 1.00 90.31 105 LEU A N 1
ATOM 829 C CA . LEU A 1 105 ? 8.866 -7.401 -12.674 1.00 90.31 105 LEU A CA 1
ATOM 830 C C . LEU A 1 105 ? 9.765 -7.715 -13.862 1.00 90.31 105 LEU A C 1
ATOM 832 O O . LEU A 1 105 ? 10.989 -7.696 -13.749 1.00 90.31 105 LEU A O 1
ATOM 836 N N . VAL A 1 106 ? 9.153 -8.008 -15.006 1.00 90.06 106 VAL A N 1
ATOM 837 C CA . VAL A 1 106 ? 9.864 -8.291 -16.255 1.00 90.06 106 VAL A CA 1
ATOM 838 C C . VAL A 1 106 ? 9.912 -7.004 -17.068 1.00 90.06 106 VAL A C 1
ATOM 840 O O . VAL A 1 106 ? 8.853 -6.507 -17.462 1.00 90.06 106 VAL A O 1
ATOM 843 N N . PRO A 1 107 ? 11.094 -6.407 -17.297 1.00 88.19 107 PRO A N 1
ATOM 844 C CA . PRO A 1 107 ? 11.190 -5.192 -18.089 1.00 88.19 107 PRO A CA 1
ATOM 845 C C . PRO A 1 107 ? 10.725 -5.447 -19.522 1.00 88.19 107 PRO A C 1
ATOM 847 O O . PRO A 1 107 ? 10.858 -6.546 -20.059 1.00 88.19 107 PRO A O 1
ATOM 850 N N . LYS A 1 108 ? 10.188 -4.418 -20.176 1.00 87.50 108 LYS A N 1
ATOM 851 C CA . LYS A 1 108 ? 9.962 -4.492 -21.621 1.00 87.50 108 LYS A CA 1
ATOM 852 C C . LYS A 1 108 ? 11.315 -4.605 -22.317 1.00 87.50 108 LYS A C 1
ATOM 854 O O . LYS A 1 108 ? 12.259 -3.913 -21.937 1.00 87.50 108 LYS A O 1
ATOM 859 N N . SER A 1 109 ? 11.370 -5.383 -23.394 1.00 81.94 109 SER A N 1
ATOM 860 C CA . SER A 1 109 ? 12.607 -5.749 -24.106 1.00 81.94 109 SER A CA 1
ATOM 861 C C . SER A 1 109 ? 13.473 -4.572 -24.584 1.00 81.94 109 SER A C 1
ATOM 863 O O . SER A 1 109 ? 14.638 -4.751 -24.914 1.00 81.94 109 SER A O 1
ATOM 865 N N . ILE A 1 110 ? 12.921 -3.356 -24.661 1.00 80.94 110 ILE A N 1
ATOM 866 C CA . ILE A 1 110 ? 13.678 -2.141 -25.005 1.00 80.94 110 ILE A CA 1
ATOM 867 C C . ILE A 1 110 ? 14.538 -1.607 -23.847 1.00 80.94 110 ILE A C 1
ATOM 869 O O . ILE A 1 110 ? 15.420 -0.788 -24.088 1.00 80.94 110 ILE A O 1
ATOM 873 N N . PHE A 1 111 ? 14.272 -2.037 -22.611 1.00 77.56 111 PHE A N 1
ATOM 874 C CA . PHE A 1 111 ? 14.975 -1.589 -21.409 1.00 77.56 111 PHE A CA 1
ATOM 875 C C . PHE A 1 111 ? 15.960 -2.640 -20.896 1.00 77.56 111 PHE A C 1
ATOM 877 O O . PHE A 1 111 ? 17.099 -2.302 -20.588 1.00 77.56 111 PHE A O 1
ATOM 884 N N . SER A 1 112 ? 15.528 -3.898 -20.780 1.00 79.06 112 SER A N 1
ATOM 885 C CA . SER A 1 112 ? 16.337 -5.012 -20.275 1.00 79.06 112 SER A CA 1
ATOM 886 C C . SER A 1 112 ? 15.614 -6.341 -20.517 1.00 79.06 112 SER A C 1
ATOM 888 O O . SER A 1 112 ? 14.391 -6.364 -20.630 1.00 79.06 112 SER A O 1
ATOM 890 N N . ASP A 1 113 ? 16.366 -7.440 -20.538 1.00 80.00 113 ASP A N 1
ATOM 891 C CA . ASP A 1 113 ? 15.826 -8.808 -20.573 1.00 80.00 113 ASP A CA 1
ATOM 892 C C . ASP A 1 113 ? 15.880 -9.496 -19.193 1.00 80.00 113 ASP A C 1
ATOM 894 O O . ASP A 1 113 ? 15.424 -10.628 -19.039 1.00 80.00 113 ASP A O 1
ATOM 898 N N . ALA A 1 114 ? 16.460 -8.839 -18.182 1.00 82.44 114 ALA A N 1
ATOM 899 C CA . ALA A 1 114 ? 16.614 -9.393 -16.840 1.00 82.44 114 ALA A CA 1
ATOM 900 C C . ALA A 1 114 ? 15.420 -9.013 -15.941 1.00 82.44 114 ALA A C 1
ATOM 902 O O . ALA A 1 114 ? 15.201 -7.817 -15.722 1.00 82.44 114 ALA A O 1
ATOM 903 N N . PRO A 1 115 ? 14.666 -9.988 -15.391 1.00 86.88 115 PRO A N 1
ATOM 904 C CA . PRO A 1 115 ? 13.637 -9.724 -14.389 1.00 86.88 115 PRO A CA 1
ATOM 905 C C . PRO A 1 115 ? 14.230 -9.167 -13.094 1.00 86.88 115 PRO A C 1
ATOM 907 O O . PRO A 1 115 ? 15.330 -9.553 -12.702 1.00 86.88 115 PRO A O 1
ATOM 910 N N . VAL A 1 116 ? 13.461 -8.324 -12.409 1.00 84.94 116 VAL A N 1
ATOM 911 C CA . VAL A 1 116 ? 13.790 -7.777 -11.085 1.00 84.94 116 VAL A CA 1
ATOM 912 C C . VAL A 1 116 ? 12.789 -8.306 -10.064 1.00 84.94 116 VAL A C 1
ATOM 914 O O . VAL A 1 116 ? 11.581 -8.306 -10.321 1.00 84.94 116 VAL A O 1
ATOM 917 N N . HIS A 1 117 ? 13.272 -8.743 -8.902 1.00 87.06 117 HIS A N 1
ATOM 918 C CA . HIS A 1 117 ? 12.430 -9.294 -7.841 1.00 87.06 117 HIS A CA 1
ATOM 919 C C . HIS A 1 117 ? 12.367 -8.339 -6.658 1.00 87.06 117 HIS A C 1
ATOM 921 O O . HIS A 1 117 ? 13.400 -7.872 -6.180 1.00 87.06 117 HIS A O 1
ATOM 927 N N . PHE A 1 118 ? 11.160 -8.093 -6.155 1.00 89.00 118 PHE A N 1
ATOM 928 C CA . PHE A 1 118 ? 10.932 -7.301 -4.956 1.00 89.00 118 PHE A CA 1
ATOM 929 C C . PHE A 1 118 ? 10.210 -8.122 -3.900 1.00 89.00 118 PHE A C 1
ATOM 931 O O . PHE A 1 118 ? 9.152 -8.688 -4.167 1.00 89.00 118 PHE A O 1
ATOM 938 N N . ASP A 1 119 ? 10.739 -8.116 -2.684 1.00 89.50 119 ASP A N 1
ATOM 939 C CA . ASP A 1 119 ? 10.105 -8.717 -1.515 1.00 89.50 119 ASP A CA 1
ATOM 940 C C . ASP A 1 119 ? 9.792 -7.627 -0.501 1.00 89.50 119 ASP A C 1
ATOM 942 O O . ASP A 1 119 ? 10.648 -6.796 -0.195 1.00 89.50 119 ASP A O 1
ATOM 946 N N . GLY A 1 120 ? 8.586 -7.638 0.055 1.00 91.44 120 GLY A N 1
ATOM 947 C CA . GLY A 1 120 ? 8.184 -6.635 1.029 1.00 91.44 120 GLY A CA 1
ATOM 948 C C . GLY A 1 120 ? 7.115 -7.112 1.996 1.00 91.44 120 GLY A C 1
ATOM 949 O O . GLY A 1 120 ? 6.458 -8.138 1.808 1.00 91.44 120 GLY A O 1
ATOM 950 N N . ILE A 1 121 ? 6.956 -6.350 3.075 1.00 92.81 121 ILE A N 1
ATOM 951 C CA . ILE A 1 121 ? 5.880 -6.532 4.043 1.00 92.81 121 ILE A CA 1
ATOM 952 C C . ILE A 1 121 ? 5.169 -5.200 4.214 1.00 92.81 121 ILE A C 1
ATOM 954 O O . ILE A 1 121 ? 5.704 -4.274 4.809 1.00 92.81 121 ILE A O 1
ATOM 958 N N . SER A 1 122 ? 3.936 -5.109 3.751 1.00 94.38 122 SER A N 1
ATOM 959 C CA . SER A 1 122 ? 3.083 -3.963 4.042 1.00 94.38 122 SER A CA 1
ATOM 960 C C . SER A 1 122 ? 2.301 -4.201 5.326 1.00 94.38 122 SER A C 1
ATOM 962 O O . SER A 1 122 ? 1.775 -5.289 5.551 1.00 94.38 122 SER A O 1
ATOM 964 N N . VAL A 1 123 ? 2.222 -3.186 6.177 1.00 94.81 123 VAL A N 1
ATOM 965 C CA . VAL A 1 123 ? 1.486 -3.206 7.442 1.00 94.81 123 VAL A CA 1
ATOM 966 C C . VAL A 1 123 ? 0.435 -2.111 7.415 1.00 94.81 123 VAL A C 1
ATOM 968 O O . VAL A 1 123 ? 0.756 -0.956 7.137 1.00 94.81 123 VAL A O 1
ATOM 971 N N . TYR A 1 124 ? -0.807 -2.486 7.701 1.00 95.56 124 TYR A N 1
ATOM 972 C CA . TYR A 1 124 ? -1.962 -1.600 7.715 1.00 95.56 124 TYR A CA 1
ATOM 973 C C . TYR A 1 124 ? -2.557 -1.543 9.115 1.00 95.56 124 TYR A C 1
ATOM 975 O O . TYR A 1 124 ? -2.970 -2.569 9.656 1.00 95.56 124 TYR A O 1
ATOM 983 N N . GLU A 1 125 ? -2.623 -0.344 9.678 1.00 94.88 125 GLU A N 1
ATOM 984 C CA . GLU A 1 125 ? -3.263 -0.096 10.970 1.00 94.88 125 GLU A CA 1
ATOM 985 C C . GLU A 1 125 ? -4.662 0.465 10.721 1.00 94.88 125 GLU A C 1
ATOM 987 O O . GLU A 1 125 ? -4.844 1.351 9.877 1.00 94.88 125 GLU A O 1
ATOM 992 N N . ILE A 1 126 ? -5.648 -0.074 11.436 1.00 93.81 126 ILE A N 1
ATOM 993 C CA . ILE A 1 126 ? -7.046 0.342 11.341 1.00 93.81 126 ILE A CA 1
ATOM 994 C C . ILE A 1 126 ? -7.379 1.183 12.564 1.00 93.81 126 ILE A C 1
ATOM 996 O O . ILE A 1 126 ? -7.117 0.790 13.698 1.00 93.81 126 ILE A O 1
ATOM 1000 N N . ASP A 1 127 ? -7.980 2.337 12.321 1.00 92.88 127 ASP A N 1
ATOM 1001 C CA . ASP A 1 127 ? -8.536 3.172 13.370 1.00 92.88 127 ASP A CA 1
ATOM 1002 C C . ASP A 1 127 ? -9.798 2.519 13.954 1.00 92.88 127 ASP A C 1
ATOM 1004 O O . ASP A 1 127 ? -10.728 2.159 13.229 1.00 92.88 127 ASP A O 1
ATOM 1008 N N . THR A 1 128 ? -9.820 2.339 15.273 1.00 90.12 128 THR A N 1
ATOM 1009 C CA . THR A 1 128 ? -10.868 1.583 15.974 1.00 90.12 128 THR A CA 1
ATOM 1010 C C . THR A 1 128 ? -12.214 2.304 16.008 1.00 90.12 128 THR A C 1
ATOM 1012 O O . THR A 1 128 ? -13.240 1.653 16.196 1.00 90.12 128 THR A O 1
ATOM 1015 N N . GLU A 1 129 ? -12.234 3.625 15.813 1.00 90.31 129 GLU A N 1
ATOM 1016 C CA . GLU A 1 129 ? -13.456 4.432 15.839 1.00 90.31 129 GLU A CA 1
ATOM 1017 C C . GLU A 1 129 ? -14.119 4.508 14.460 1.00 90.31 129 GLU A C 1
ATOM 1019 O O . GLU A 1 129 ? -15.338 4.391 14.334 1.00 90.31 129 GLU A O 1
ATOM 1024 N N . THR A 1 130 ? -13.317 4.700 13.413 1.00 93.62 130 THR A N 1
ATOM 1025 C CA . THR A 1 130 ? -13.790 4.895 12.036 1.00 93.62 130 THR A CA 1
ATOM 1026 C C . THR A 1 130 ? -13.813 3.609 11.216 1.00 93.62 130 THR A C 1
ATOM 1028 O O . THR A 1 130 ? -14.534 3.539 10.218 1.00 93.62 130 THR A O 1
ATOM 1031 N N . GLY A 1 131 ? -13.016 2.606 11.595 1.00 93.38 131 GLY A N 1
ATOM 1032 C CA . GLY A 1 131 ? -12.821 1.379 10.826 1.00 93.38 131 GLY A CA 1
ATOM 1033 C C . GLY A 1 131 ? -12.030 1.569 9.530 1.00 93.38 131 GLY A C 1
ATOM 1034 O O . GLY A 1 131 ? -12.038 0.683 8.675 1.00 93.38 131 GLY A O 1
ATOM 1035 N N . LEU A 1 132 ? -11.377 2.722 9.358 1.00 96.69 132 LEU A N 1
ATOM 1036 C CA . LEU A 1 132 ? -10.560 3.044 8.189 1.00 96.69 132 LEU A CA 1
ATOM 1037 C C . LEU A 1 132 ? -9.082 2.755 8.456 1.00 96.69 132 LEU A C 1
ATOM 1039 O O . LEU A 1 132 ? -8.595 2.889 9.576 1.00 96.69 132 LEU A O 1
ATOM 1043 N N . ILE A 1 133 ? -8.341 2.437 7.399 1.00 96.94 133 ILE A N 1
ATOM 1044 C CA . ILE A 1 133 ? -6.884 2.346 7.420 1.00 96.94 133 ILE A CA 1
ATOM 1045 C C . ILE A 1 133 ? -6.322 3.743 7.695 1.00 96.94 133 ILE A C 1
ATOM 1047 O O . ILE A 1 133 ? -6.426 4.648 6.860 1.00 96.94 133 ILE A O 1
ATOM 1051 N N . SER A 1 134 ? -5.721 3.919 8.865 1.00 96.50 134 SER A N 1
ATOM 1052 C CA . SER A 1 134 ? -5.119 5.177 9.316 1.00 96.50 134 SER A CA 1
ATOM 1053 C C . SER A 1 134 ? -3.618 5.231 9.057 1.00 96.50 134 SER A C 1
ATOM 1055 O O . SER A 1 134 ? -3.064 6.321 8.903 1.00 96.50 134 SER A O 1
ATOM 1057 N N . ARG A 1 135 ? -2.961 4.071 8.930 1.00 96.25 135 ARG A N 1
ATOM 1058 C CA . ARG A 1 135 ? -1.536 3.981 8.603 1.00 96.25 135 ARG A CA 1
ATOM 1059 C C . ARG A 1 135 ? -1.245 2.849 7.627 1.00 96.25 135 ARG A C 1
ATOM 1061 O O . ARG A 1 135 ? -1.772 1.751 7.770 1.00 96.25 135 ARG A O 1
ATOM 1068 N N . HIS A 1 136 ? -0.365 3.110 6.663 1.00 96.06 136 HIS A N 1
ATOM 1069 C CA . HIS A 1 136 ? 0.245 2.092 5.811 1.00 96.06 136 HIS A CA 1
ATOM 1070 C C . HIS A 1 136 ? 1.766 2.219 5.885 1.00 96.06 136 HIS A C 1
ATOM 1072 O O . HIS A 1 136 ? 2.331 3.247 5.521 1.00 96.06 136 HIS A O 1
ATOM 1078 N N . ARG A 1 137 ? 2.447 1.168 6.333 1.00 93.19 137 ARG A N 1
ATOM 1079 C CA . ARG A 1 137 ? 3.905 1.126 6.417 1.00 93.19 137 ARG A CA 1
ATOM 1080 C C . ARG A 1 137 ? 4.469 -0.004 5.576 1.00 93.19 137 ARG A C 1
ATOM 1082 O O . ARG A 1 137 ? 4.019 -1.136 5.702 1.00 93.19 137 ARG A O 1
ATOM 1089 N N . ILE A 1 138 ? 5.496 0.286 4.786 1.00 91.12 138 ILE A N 1
ATOM 1090 C CA . ILE A 1 138 ? 6.269 -0.743 4.091 1.00 91.12 138 ILE A CA 1
ATOM 1091 C C . ILE A 1 138 ? 7.461 -1.116 4.974 1.00 91.12 138 ILE A C 1
ATOM 1093 O O . ILE A 1 138 ? 8.419 -0.363 5.133 1.00 91.12 138 ILE A O 1
ATOM 1097 N N . GLU A 1 139 ? 7.391 -2.294 5.574 1.00 85.88 139 GLU A N 1
ATOM 1098 C CA . GLU A 1 139 ? 8.487 -2.938 6.279 1.00 85.88 139 GLU A CA 1
ATOM 1099 C C . GLU A 1 139 ? 9.304 -3.814 5.320 1.00 85.88 139 GLU A C 1
ATOM 1101 O O . GLU A 1 139 ? 8.758 -4.527 4.481 1.00 85.88 139 GLU A O 1
ATOM 1106 N N . ARG A 1 140 ? 10.628 -3.836 5.523 1.00 75.50 140 ARG A N 1
ATOM 1107 C CA . ARG A 1 140 ? 11.538 -4.841 4.943 1.00 75.50 140 ARG A CA 1
ATOM 1108 C C . ARG A 1 140 ? 11.398 -5.013 3.421 1.00 75.50 140 ARG A C 1
ATOM 1110 O O . ARG A 1 140 ? 11.095 -6.105 2.957 1.00 75.50 140 ARG A O 1
ATOM 1117 N N . LEU A 1 141 ? 11.658 -3.944 2.674 1.00 82.81 141 LEU A N 1
ATOM 1118 C CA . LEU A 1 141 ? 11.761 -4.000 1.219 1.00 82.81 141 LEU A CA 1
ATOM 1119 C C . LEU A 1 141 ? 13.140 -4.527 0.795 1.00 82.81 141 LEU A C 1
ATOM 1121 O O . LEU A 1 141 ? 14.168 -3.977 1.202 1.00 82.81 141 LEU A O 1
ATOM 1125 N N . TYR A 1 142 ? 13.156 -5.563 -0.033 1.00 78.81 142 TYR A N 1
ATOM 1126 C CA . TYR A 1 142 ? 14.345 -6.104 -0.679 1.00 78.81 142 TYR A CA 1
ATOM 1127 C C . TYR A 1 142 ? 14.168 -6.085 -2.193 1.00 78.81 142 TYR A C 1
ATOM 1129 O O . TYR A 1 142 ? 13.060 -6.269 -2.686 1.00 78.81 142 TYR A O 1
ATOM 1137 N N . MET A 1 143 ? 15.268 -5.884 -2.909 1.00 80.56 143 MET A N 1
ATOM 1138 C CA . MET A 1 143 ? 15.368 -5.974 -4.360 1.00 80.56 143 MET A CA 1
ATOM 1139 C C . MET A 1 143 ? 16.491 -6.955 -4.689 1.00 80.56 143 MET A C 1
ATOM 1141 O O . MET A 1 143 ? 17.624 -6.732 -4.266 1.00 80.56 143 MET A O 1
ATOM 1145 N N . ASP A 1 144 ? 16.171 -8.068 -5.350 1.00 77.62 144 ASP A N 1
ATOM 1146 C CA . ASP A 1 144 ? 17.107 -9.168 -5.636 1.00 77.62 144 ASP A CA 1
ATOM 1147 C C . ASP A 1 144 ? 17.972 -9.553 -4.413 1.00 77.62 144 ASP A C 1
ATOM 1149 O O . ASP A 1 144 ? 19.185 -9.738 -4.487 1.00 77.62 144 ASP A O 1
ATOM 1153 N N . SER A 1 145 ? 17.327 -9.677 -3.245 1.00 66.38 145 SER A N 1
ATOM 1154 C CA . SER A 1 145 ? 17.945 -9.971 -1.934 1.00 66.38 145 SER A CA 1
ATOM 1155 C C . SER A 1 145 ? 18.800 -8.857 -1.304 1.00 66.38 145 SER A C 1
ATOM 1157 O O . SER A 1 145 ? 19.321 -9.041 -0.201 1.00 66.38 145 SER A O 1
ATOM 1159 N N . VAL A 1 146 ? 18.910 -7.684 -1.930 1.00 69.19 146 VAL A N 1
ATOM 1160 C CA . VAL A 1 146 ? 19.551 -6.492 -1.352 1.00 69.19 146 VAL A CA 1
ATOM 1161 C C . VAL A 1 146 ? 18.498 -5.642 -0.649 1.00 69.19 146 VAL A C 1
ATOM 1163 O O . VAL A 1 146 ? 17.456 -5.335 -1.222 1.00 69.19 146 VAL A O 1
ATOM 1166 N N . SER A 1 147 ? 18.733 -5.260 0.609 1.00 60.44 147 SER A N 1
ATOM 1167 C CA . SER A 1 147 ? 17.777 -4.418 1.333 1.00 60.44 147 SER A CA 1
ATOM 1168 C C . SER A 1 147 ? 17.738 -3.012 0.741 1.00 60.44 147 SER A C 1
ATOM 1170 O O . SER A 1 147 ? 18.754 -2.327 0.635 1.00 60.44 147 SER A O 1
ATOM 1172 N N . VAL A 1 148 ? 16.538 -2.554 0.395 1.00 61.41 148 VAL A N 1
ATOM 1173 C CA . VAL A 1 148 ? 16.314 -1.185 -0.062 1.00 61.41 148 VAL A CA 1
ATOM 1174 C C . VAL A 1 148 ? 16.122 -0.322 1.180 1.00 61.41 148 VAL A C 1
ATOM 1176 O O . VAL A 1 148 ? 15.028 -0.186 1.726 1.00 61.41 148 VAL A O 1
ATOM 1179 N N . ARG A 1 149 ? 17.234 0.211 1.686 1.00 58.03 149 ARG A N 1
ATOM 1180 C CA . ARG A 1 149 ? 17.271 1.234 2.736 1.00 58.03 149 ARG A CA 1
ATOM 1181 C C . ARG A 1 149 ? 18.177 2.357 2.262 1.00 58.03 149 ARG A C 1
ATOM 1183 O O . ARG A 1 149 ? 19.341 2.391 2.641 1.00 58.03 149 ARG A O 1
ATOM 1190 N N . SER A 1 150 ? 17.663 3.257 1.434 1.00 49.59 150 SER A N 1
ATOM 1191 C CA . SER A 1 150 ? 18.418 4.449 1.042 1.00 49.59 150 SER A CA 1
ATOM 1192 C C . SER A 1 150 ? 17.797 5.684 1.691 1.00 49.59 150 SER A C 1
ATOM 1194 O O . SER A 1 150 ? 16.718 6.099 1.279 1.00 49.59 150 SER A O 1
ATOM 1196 N N . PRO A 1 151 ? 18.448 6.267 2.716 1.00 46.16 151 PRO A N 1
ATOM 1197 C CA . PRO A 1 151 ? 18.017 7.519 3.338 1.00 46.16 151 PRO A CA 1
ATOM 1198 C C . PRO A 1 151 ? 18.291 8.746 2.459 1.00 46.16 151 PRO A C 1
ATOM 1200 O O . PRO A 1 151 ? 17.739 9.808 2.711 1.00 46.16 151 PRO A O 1
ATOM 1203 N N . GLU A 1 152 ? 19.166 8.628 1.457 1.00 46.97 152 GLU A N 1
ATOM 1204 C CA . GLU A 1 152 ? 19.634 9.779 0.677 1.00 46.97 152 GLU A CA 1
ATOM 1205 C C . GLU A 1 152 ? 18.734 10.177 -0.499 1.00 46.97 152 GLU A C 1
ATOM 1207 O O . GLU A 1 152 ? 18.938 11.258 -1.033 1.00 46.97 152 GLU A O 1
ATOM 1212 N N . ASN A 1 153 ? 17.726 9.369 -0.862 1.00 50.81 153 ASN A N 1
ATOM 1213 C CA . ASN A 1 153 ? 16.716 9.686 -1.881 1.00 50.81 153 ASN A CA 1
ATOM 1214 C C . ASN A 1 153 ? 15.456 8.816 -1.666 1.00 50.81 153 ASN A C 1
ATOM 1216 O O . ASN A 1 153 ? 15.335 7.754 -2.272 1.00 50.81 153 ASN A O 1
ATOM 1220 N N . GLY A 1 154 ? 14.545 9.216 -0.777 1.00 61.47 154 GLY A N 1
ATOM 1221 C CA . GLY A 1 154 ? 13.305 8.467 -0.530 1.00 61.47 154 GLY A CA 1
ATOM 1222 C C . GLY A 1 154 ? 12.367 8.453 -1.744 1.00 61.47 154 GLY A C 1
ATOM 1223 O O . GLY A 1 154 ? 12.307 9.422 -2.506 1.00 61.47 154 GLY A O 1
ATOM 1224 N N . LEU A 1 155 ? 11.576 7.387 -1.904 1.00 64.31 155 LEU A N 1
ATOM 1225 C CA . LEU A 1 155 ? 10.540 7.288 -2.943 1.00 64.31 155 LEU A CA 1
ATOM 1226 C C . LEU A 1 155 ? 9.540 8.439 -2.803 1.00 64.31 155 LEU A C 1
ATOM 1228 O O . LEU A 1 155 ? 9.093 9.030 -3.788 1.00 64.31 155 LEU A O 1
ATOM 1232 N N . PHE A 1 156 ? 9.201 8.762 -1.557 1.00 71.62 156 PHE A N 1
ATOM 1233 C CA . PHE A 1 156 ? 8.253 9.819 -1.230 1.00 71.62 156 PHE A CA 1
ATOM 1234 C C . PHE A 1 156 ? 8.797 11.198 -1.623 1.00 71.62 156 PHE A C 1
ATOM 1236 O O . PHE A 1 156 ? 8.059 12.005 -2.195 1.00 71.62 156 PHE A O 1
ATOM 1243 N N . ASP A 1 157 ? 10.094 11.437 -1.420 1.00 65.88 157 ASP A N 1
ATOM 1244 C CA . ASP A 1 157 ? 10.765 12.675 -1.827 1.00 65.88 157 ASP A CA 1
ATOM 1245 C C . ASP A 1 157 ? 10.884 12.781 -3.351 1.00 65.88 157 ASP A C 1
ATOM 1247 O O . ASP A 1 157 ? 10.677 13.855 -3.925 1.00 65.88 157 ASP A O 1
ATOM 1251 N N . ALA A 1 158 ? 11.149 11.668 -4.039 1.00 62.97 158 ALA A N 1
ATOM 1252 C CA . ALA A 1 158 ? 11.212 11.625 -5.498 1.00 62.97 158 ALA A CA 1
ATOM 1253 C C . ALA A 1 158 ? 9.854 11.954 -6.145 1.00 62.97 158 ALA A C 1
ATOM 1255 O O . ALA A 1 158 ? 9.788 12.700 -7.127 1.00 62.97 158 ALA A O 1
ATOM 1256 N N . VAL A 1 159 ? 8.752 11.458 -5.567 1.00 61.38 159 VAL A N 1
ATOM 1257 C CA . VAL A 1 159 ? 7.393 11.825 -6.000 1.00 61.38 159 VAL A CA 1
ATOM 1258 C C . VAL A 1 159 ? 7.093 13.290 -5.676 1.00 61.38 159 VAL A C 1
ATOM 1260 O O . VAL A 1 159 ? 6.614 14.016 -6.547 1.00 61.38 159 VAL A O 1
ATOM 1263 N N . ALA A 1 160 ? 7.408 13.758 -4.465 1.00 61.41 160 ALA A N 1
ATOM 1264 C CA . ALA A 1 160 ? 7.151 15.141 -4.056 1.00 61.41 160 ALA A CA 1
ATOM 1265 C C . ALA A 1 160 ? 7.926 16.175 -4.894 1.00 61.41 160 ALA A C 1
ATOM 1267 O O . ALA A 1 160 ? 7.426 17.272 -5.139 1.00 61.41 160 ALA A O 1
ATOM 1268 N N . SER A 1 161 ? 9.127 15.822 -5.353 1.00 60.34 161 SER A N 1
ATOM 1269 C CA . SER A 1 161 ? 9.985 16.663 -6.199 1.00 60.34 161 SER A CA 1
ATOM 1270 C C . SER A 1 161 ? 9.724 16.515 -7.704 1.00 60.34 161 SER A C 1
ATOM 1272 O O . SER A 1 161 ? 10.328 17.235 -8.497 1.00 60.34 161 SER A O 1
ATOM 1274 N N . GLY A 1 162 ? 8.848 15.590 -8.119 1.00 58.88 162 GLY A N 1
ATOM 1275 C CA . GLY A 1 162 ? 8.595 15.289 -9.533 1.00 58.88 162 GLY A CA 1
ATOM 1276 C C . GLY A 1 162 ? 9.772 14.613 -10.254 1.00 58.88 162 GLY A C 1
ATOM 1277 O O . GLY A 1 162 ? 9.766 14.520 -11.479 1.00 58.88 162 GLY A O 1
ATOM 1278 N N . SER A 1 163 ? 10.772 14.128 -9.512 1.00 59.00 163 SER A N 1
ATOM 1279 C CA . SER A 1 163 ? 11.979 13.464 -10.030 1.00 59.00 163 SER A CA 1
ATOM 1280 C C . SER A 1 163 ? 11.860 11.937 -10.090 1.00 59.00 163 SER A C 1
ATOM 1282 O O . SER A 1 163 ? 12.819 11.249 -10.424 1.00 59.00 163 SER A O 1
ATOM 1284 N N . PHE A 1 164 ? 10.673 11.399 -9.811 1.00 61.25 164 PHE A N 1
ATOM 1285 C CA . PHE A 1 164 ? 10.391 9.969 -9.694 1.00 61.25 164 PHE A CA 1
ATOM 1286 C C . PHE A 1 164 ? 10.944 9.096 -10.832 1.00 61.25 164 PHE A C 1
ATOM 1288 O O . PHE A 1 164 ? 11.543 8.060 -10.564 1.00 61.25 164 PHE A O 1
ATOM 1295 N N . VAL A 1 165 ? 10.795 9.517 -12.093 1.00 58.22 165 VAL A N 1
ATOM 1296 C CA . VAL A 1 165 ? 11.310 8.753 -13.245 1.00 58.22 165 VAL A CA 1
ATOM 1297 C C . VAL A 1 165 ? 12.839 8.710 -13.236 1.00 58.22 165 VAL A C 1
ATOM 1299 O O . VAL A 1 165 ? 13.411 7.640 -13.394 1.00 58.22 165 VAL A O 1
ATOM 1302 N N . ALA A 1 166 ? 13.498 9.839 -12.964 1.00 59.66 166 ALA A N 1
ATOM 1303 C CA . ALA A 1 166 ? 14.955 9.905 -12.854 1.00 59.66 166 ALA A CA 1
ATOM 1304 C C . ALA A 1 166 ? 15.472 9.109 -11.645 1.00 59.66 166 ALA A C 1
ATOM 1306 O O . ALA A 1 166 ? 16.514 8.469 -11.724 1.00 59.66 166 ALA A O 1
ATOM 1307 N N . HIS A 1 167 ? 14.726 9.107 -10.537 1.00 62.72 167 HIS A N 1
ATOM 1308 C CA . HIS A 1 167 ? 15.045 8.309 -9.358 1.00 62.72 167 HIS A CA 1
ATOM 1309 C C . HIS A 1 167 ? 14.952 6.804 -9.650 1.00 62.72 167 HIS A C 1
ATOM 1311 O O . HIS A 1 167 ? 15.877 6.058 -9.333 1.00 62.72 167 HIS A O 1
ATOM 1317 N N . LEU A 1 168 ? 13.884 6.358 -10.321 1.00 57.72 168 LEU A N 1
ATOM 1318 C CA . LEU A 1 168 ? 13.758 4.971 -10.769 1.00 57.72 168 LEU A CA 1
ATOM 1319 C C . LEU A 1 168 ? 14.843 4.594 -11.775 1.00 57.72 168 LEU A C 1
ATOM 1321 O O . LEU A 1 168 ? 15.425 3.525 -11.647 1.00 57.72 168 LEU A O 1
ATOM 1325 N N . GLU A 1 169 ? 15.177 5.468 -12.724 1.00 58.44 169 GLU A N 1
ATOM 1326 C CA . GLU A 1 169 ? 16.312 5.256 -13.628 1.00 58.44 169 GLU A CA 1
ATOM 1327 C C . GLU A 1 169 ? 17.645 5.166 -12.882 1.00 58.44 169 GLU A C 1
ATOM 1329 O O . GLU A 1 169 ? 18.513 4.413 -13.299 1.00 58.44 169 GLU A O 1
ATOM 1334 N N . GLN A 1 170 ? 17.834 5.888 -11.777 1.00 59.25 170 GLN A N 1
ATOM 1335 C CA . GLN A 1 170 ? 19.063 5.824 -10.984 1.00 59.25 170 GLN A CA 1
ATOM 1336 C C . GLN A 1 170 ? 19.164 4.510 -10.197 1.00 59.25 170 GLN A C 1
ATOM 1338 O O . GLN A 1 170 ? 20.234 3.895 -10.167 1.00 59.25 170 GLN A O 1
ATOM 1343 N N . VAL A 1 171 ? 18.044 4.055 -9.624 1.00 54.12 171 VAL A N 1
ATOM 1344 C CA . VAL A 1 171 ? 17.923 2.741 -8.973 1.00 54.12 171 VAL A CA 1
ATOM 1345 C C . VAL A 1 171 ? 18.154 1.623 -9.992 1.00 54.12 171 VAL A C 1
ATOM 1347 O O . VAL A 1 171 ? 18.955 0.732 -9.737 1.00 54.12 171 VAL A O 1
ATOM 1350 N N . LEU A 1 172 ? 17.538 1.703 -11.176 1.00 53.38 172 LEU A N 1
ATOM 1351 C CA . LEU A 1 172 ? 17.691 0.720 -12.256 1.00 53.38 172 LEU A CA 1
ATOM 1352 C C . LEU A 1 172 ? 19.060 0.807 -12.960 1.00 53.38 172 LEU A C 1
ATOM 1354 O O . LEU A 1 172 ? 19.626 -0.200 -13.376 1.00 53.38 172 LEU A O 1
ATOM 1358 N N . GLY A 1 173 ? 19.640 1.999 -13.066 1.00 53.31 173 GLY A N 1
ATOM 1359 C CA . GLY A 1 173 ? 20.932 2.256 -13.702 1.00 53.31 173 GLY A CA 1
ATOM 1360 C C . GLY A 1 173 ? 22.114 1.747 -12.879 1.00 53.31 173 GLY A C 1
ATOM 1361 O O . GLY A 1 173 ? 23.093 1.272 -13.452 1.00 53.31 173 GLY A O 1
ATOM 1362 N N . HIS A 1 174 ? 22.009 1.751 -11.544 1.00 49.56 174 HIS A N 1
ATOM 1363 C CA . HIS A 1 174 ? 22.963 1.044 -10.677 1.00 49.56 174 HIS A CA 1
ATOM 1364 C C . HIS A 1 174 ? 22.959 -0.476 -10.918 1.00 49.56 174 HIS A C 1
ATOM 1366 O O . HIS A 1 174 ? 23.996 -1.121 -10.767 1.00 49.56 174 HIS A O 1
ATOM 1372 N N . ILE A 1 175 ? 21.826 -1.042 -11.343 1.00 45.53 175 ILE A N 1
ATOM 1373 C CA . ILE A 1 175 ? 21.661 -2.480 -11.609 1.00 45.53 175 ILE A CA 1
ATOM 1374 C C . ILE A 1 175 ? 22.273 -2.859 -12.965 1.00 45.53 175 ILE A C 1
ATOM 1376 O O . ILE A 1 175 ? 22.881 -3.917 -13.097 1.00 45.53 175 ILE A O 1
ATOM 1380 N N . SER A 1 176 ? 22.224 -1.971 -13.963 1.00 46.00 176 SER A N 1
ATOM 1381 C CA . SER A 1 176 ? 22.817 -2.236 -15.283 1.00 46.00 176 SER A CA 1
ATOM 1382 C C . SER A 1 176 ? 24.351 -2.077 -15.335 1.00 46.00 176 SER A C 1
ATOM 1384 O O . SER A 1 176 ? 24.961 -2.380 -16.363 1.00 46.00 176 SER A O 1
ATOM 1386 N N . GLY A 1 177 ? 24.978 -1.599 -14.251 1.00 37.75 177 GLY A N 1
ATOM 1387 C CA . GLY A 1 177 ? 26.418 -1.335 -14.145 1.00 37.75 177 GLY A CA 1
ATOM 1388 C C . GLY A 1 177 ? 27.286 -2.512 -13.682 1.00 37.75 177 GLY A C 1
ATOM 1389 O O . GLY A 1 177 ? 28.504 -2.363 -13.628 1.00 37.75 177 GLY A O 1
ATOM 1390 N N . THR A 1 178 ? 26.712 -3.677 -13.366 1.00 36.84 178 THR A N 1
ATOM 1391 C CA . THR A 1 178 ? 27.488 -4.898 -13.076 1.00 36.84 178 THR A CA 1
ATOM 1392 C C . THR A 1 178 ? 27.711 -5.703 -14.358 1.00 36.84 178 THR A C 1
ATOM 1394 O O . THR A 1 178 ? 27.023 -6.679 -14.648 1.00 36.84 178 THR A O 1
ATOM 1397 N N . LYS A 1 179 ? 28.695 -5.264 -15.145 1.00 35.16 179 LYS A N 1
ATOM 1398 C CA . LYS A 1 179 ? 29.481 -6.142 -16.019 1.00 35.16 179 LYS A CA 1
ATOM 1399 C C . LYS A 1 179 ? 30.8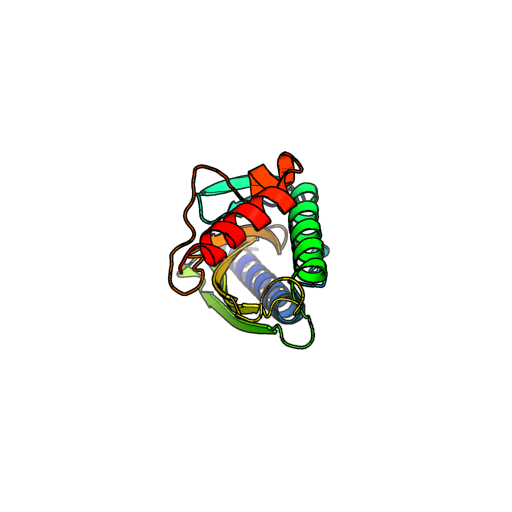71 -6.316 -15.430 1.00 35.16 179 LYS A C 1
ATOM 1401 O O . LYS A 1 179 ? 31.396 -5.315 -14.897 1.00 35.16 179 LYS A O 1
#

InterPro domains:
  IPR018790 Protein of unknown function DUF2358 [PF10184] (20-136)
  IPR018790 Protein of unknown function DUF2358 [PTHR31094] (3-146)

Secondary structure (DSSP, 8-state):
--HHHHHHHHHHHHHHHHHHHHHHHHHHGGGTTTS---GGGEEEEEEEE-TTS-EEE-HHHHHHHHHHHHHHHHHHB-TTT-EEEEEEEEEGGGTEEEEEEEEEE-B-TTT-SS-EEEEEEEEEEE-TTT-SEEEEEEEEEEETTEE---TTS-HHHHHHTT-HHHHHHHHHHHHTT--

Sequence (179 aa):
ATEEENEERKRREYEVFVGRAIDALRIDYPDILHSPPDYALYSRDLVAVEPSGIEMQGLTKYKGILACLHLAAGIFYDPAQSGMTFRVGFDDGWGGIRVSWHATLVPKSIFSDAPVHFDGISVYEIDTETGLISRHRIERLYMDSVSVRSPENGLFDAVASGSFVAHLEQVLGHISGTK

pLDDT: mean 83.18, std 15.14, range [35.16, 97.62]

Foldseek 3Di:
DPPVVVVVVLVVLLVVLQVVVLVQCVVCVFQLQADPGDLVQADQQAWEAEQQRDIDTGSVLVSLLSVLSNVCLVQFFDPVPKTKDWDWDDDVVVQFIKIWMKIWTQTDVVQDRDIKIKTWIWTFHADSPPSHGRYIYIHFIDIPNHTPHDPPCDCSNCSVVVVNVVVVCVVVVVVVPDD

Radius of gyration: 17.97 Å; chains: 1; bounding box: 54×30×56 Å